Protein AF-A0A964D829-F1 (afdb_monomer)

Solvent-accessible surface area (backbone atoms only — not comparable to full-atom values): 6082 Å² total; per-residue (Å²): 132,52,43,55,46,49,47,51,12,46,48,49,39,51,48,76,43,44,62,60,36,60,76,63,64,36,56,68,58,44,53,54,49,38,52,52,57,64,71,40,72,88,54,54,61,60,58,52,32,46,54,52,48,60,59,30,67,82,35,58,72,58,43,51,50,21,53,51,45,44,74,51,71,60,92,73,82,76,82,63,86,86,70,44,59,66,53,45,68,74,43,54,64,41,58,52,60,54,56,72,69,41,82,85,125

Radius of gyration: 12.65 Å; Cα contacts (8 Å, |Δi|>4): 90; chains: 1; bounding box: 33×31×24 Å

pLDDT: mean 78.96, std 13.92, range [42.34, 91.5]

Foldseek 3Di:
DDLLLLLVLLLCCVQPPVPLCVVQVVLVVVVVLLVVLVVCLVPASVVNSVSVVVSCVSPVVSVVSSVVSSVVPPDPPPPPPPPRCDSCVVRVSRSVSSVVNHPPD

Secondary structure (DSSP, 8-state):
--HHHHHHHHHHHHHH-HHHHHHTT-HHHHHHHHHHHHHTTTS-HHHHHHHHHHHHHT-HHHHHHHHHHHHT-S------TTTTHHHHHHSTHHHHHHHTTS---

Sequence (105 aa):
MTDEQFIAGFLKVFETKPEIFEQGGAVDALANLSNTISQMADSSNKEVADAIGNWCADYPKITDEINLTARKLKPEATKTEGVNERLSNRYPELPENLKKRLPKS

Structure (mmCIF, N/CA/C/O backbone):
data_AF-A0A964D829-F1
#
_entry.id   AF-A0A964D829-F1
#
loop_
_atom_site.group_PDB
_atom_site.id
_atom_site.type_symbol
_atom_site.label_atom_id
_atom_site.label_alt_id
_atom_site.label_comp_id
_atom_site.label_asym_id
_atom_site.label_entity_id
_atom_site.label_seq_id
_atom_site.pdbx_PDB_ins_code
_atom_site.Cartn_x
_atom_site.Cartn_y
_atom_site.Cartn_z
_atom_site.occupancy
_atom_site.B_iso_or_equiv
_atom_site.auth_seq_id
_atom_site.auth_comp_id
_atom_site.auth_asym_id
_atom_site.auth_atom_id
_atom_site.pdbx_PDB_model_num
ATOM 1 N N . MET A 1 1 ? 3.255 14.307 -7.374 1.00 70.56 1 MET A N 1
ATOM 2 C CA . MET A 1 1 ? 3.000 13.390 -6.252 1.00 70.56 1 MET A CA 1
ATOM 3 C C . MET A 1 1 ? 4.348 13.097 -5.633 1.00 70.56 1 MET 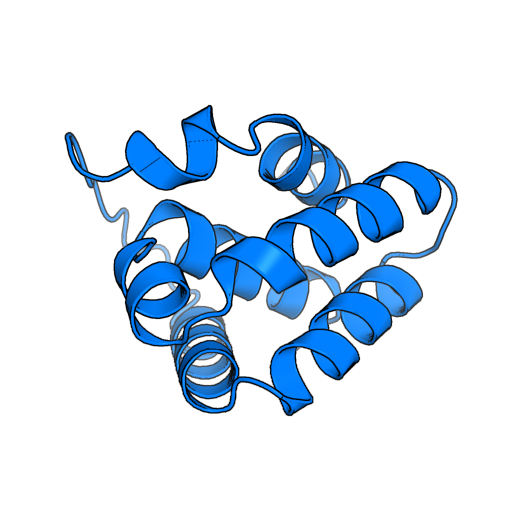A C 1
ATOM 5 O O . MET A 1 1 ? 5.246 12.734 -6.381 1.00 70.56 1 MET A O 1
ATOM 9 N N . THR A 1 2 ? 4.520 13.360 -4.342 1.00 84.69 2 THR A N 1
ATOM 10 C CA . THR A 1 2 ? 5.726 12.945 -3.608 1.00 84.69 2 THR A CA 1
ATOM 11 C C . THR A 1 2 ? 5.599 11.491 -3.157 1.00 84.69 2 THR A C 1
ATOM 13 O O . THR A 1 2 ? 4.490 10.954 -3.120 1.00 84.69 2 THR A O 1
ATOM 16 N N . ASP A 1 3 ? 6.713 10.871 -2.773 1.00 88.00 3 ASP A N 1
ATOM 17 C CA . ASP A 1 3 ? 6.735 9.507 -2.227 1.00 88.00 3 ASP A CA 1
ATOM 18 C C . ASP A 1 3 ? 5.780 9.369 -1.027 1.00 88.00 3 ASP A C 1
ATOM 20 O O . ASP A 1 3 ? 5.004 8.422 -0.927 1.00 88.00 3 ASP A O 1
ATOM 24 N N . GLU A 1 4 ? 5.744 10.384 -0.160 1.00 85.44 4 GLU A N 1
ATOM 25 C CA . GLU A 1 4 ? 4.831 10.461 0.987 1.00 85.44 4 GLU A CA 1
ATOM 26 C C . GLU A 1 4 ? 3.361 10.552 0.561 1.00 85.44 4 GLU A C 1
ATOM 28 O O . GLU A 1 4 ? 2.505 9.906 1.160 1.00 85.44 4 GLU A O 1
ATOM 33 N N . GLN A 1 5 ? 3.042 11.319 -0.489 1.00 85.12 5 GLN A N 1
ATOM 34 C CA . GLN A 1 5 ? 1.677 11.378 -1.025 1.00 85.12 5 GLN A CA 1
ATOM 35 C C . GLN A 1 5 ? 1.248 10.044 -1.637 1.00 85.12 5 GLN A C 1
ATOM 37 O O . GLN A 1 5 ? 0.073 9.689 -1.547 1.00 85.12 5 GLN A O 1
ATOM 42 N N . PHE A 1 6 ? 2.178 9.316 -2.256 1.00 87.00 6 PHE A N 1
ATOM 43 C CA . PHE A 1 6 ? 1.913 7.985 -2.786 1.00 87.00 6 PHE A CA 1
ATOM 44 C C . PHE A 1 6 ? 1.646 6.985 -1.655 1.00 87.00 6 PHE A C 1
ATOM 46 O O . PHE A 1 6 ? 0.619 6.310 -1.673 1.00 87.00 6 PHE A O 1
ATOM 53 N N . ILE A 1 7 ? 2.493 6.977 -0.619 1.00 88.69 7 ILE A N 1
ATOM 54 C CA . ILE A 1 7 ? 2.306 6.162 0.591 1.00 88.69 7 ILE A CA 1
ATOM 55 C C . ILE A 1 7 ? 0.973 6.490 1.279 1.00 88.69 7 ILE A C 1
ATOM 57 O O . ILE A 1 7 ? 0.215 5.584 1.625 1.00 88.69 7 ILE A O 1
ATOM 61 N N . ALA A 1 8 ? 0.644 7.775 1.440 1.00 86.31 8 ALA A N 1
ATOM 62 C CA . ALA A 1 8 ? -0.626 8.207 2.021 1.00 86.31 8 ALA A CA 1
ATOM 63 C C . ALA A 1 8 ? -1.827 7.794 1.158 1.00 86.31 8 ALA A C 1
ATOM 65 O O . ALA A 1 8 ? -2.869 7.414 1.690 1.00 86.31 8 ALA A O 1
ATOM 66 N N . GLY A 1 9 ? -1.688 7.850 -0.170 1.00 87.31 9 GLY A N 1
ATOM 67 C CA . GLY A 1 9 ? -2.697 7.378 -1.114 1.00 87.31 9 GLY A CA 1
ATOM 68 C C . GLY A 1 9 ? -2.946 5.878 -0.976 1.00 87.31 9 GLY A C 1
ATOM 69 O O . GLY A 1 9 ? -4.094 5.474 -0.810 1.00 87.31 9 GLY A O 1
ATOM 70 N N . PHE A 1 10 ? -1.879 5.072 -0.963 1.00 89.06 10 PHE A N 1
ATOM 71 C CA . PHE A 1 10 ? -1.948 3.630 -0.717 1.00 89.06 10 PHE A CA 1
ATOM 72 C C . PHE A 1 10 ? -2.640 3.321 0.608 1.00 89.06 10 PHE A C 1
ATOM 74 O O . PHE A 1 10 ? -3.610 2.567 0.635 1.00 89.06 10 PHE A O 1
ATOM 81 N N . LEU A 1 11 ? -2.193 3.960 1.689 1.00 87.75 11 LEU A N 1
ATOM 82 C CA . LEU A 1 11 ? -2.762 3.785 3.019 1.00 87.75 11 LEU A CA 1
ATOM 83 C C . LEU A 1 11 ? -4.259 4.113 3.042 1.00 87.75 11 LEU A C 1
ATOM 85 O O . LEU A 1 11 ? -5.062 3.344 3.560 1.00 87.75 11 LEU A O 1
ATOM 89 N N . LYS A 1 12 ? -4.654 5.234 2.436 1.00 84.88 12 LYS A N 1
ATOM 90 C CA . LYS A 1 12 ? -6.056 5.645 2.402 1.00 84.88 12 LYS A CA 1
ATOM 91 C C . LYS A 1 12 ? -6.907 4.676 1.587 1.00 84.88 12 LYS A C 1
ATOM 93 O O . LYS A 1 12 ? -8.024 4.379 1.995 1.00 84.88 12 LYS A O 1
ATOM 98 N N . VAL A 1 13 ? -6.408 4.163 0.466 1.00 85.75 13 VAL A N 1
ATOM 99 C CA . VAL A 1 13 ? -7.111 3.142 -0.327 1.00 85.75 13 VAL A CA 1
ATOM 100 C C . VAL A 1 13 ? -7.231 1.833 0.455 1.00 85.75 13 VAL A C 1
ATOM 102 O O . VAL A 1 13 ? -8.306 1.241 0.477 1.00 85.75 13 VAL A O 1
ATOM 105 N N . PHE A 1 14 ? -6.176 1.433 1.162 1.00 84.94 14 PHE A N 1
ATOM 106 C CA . PHE A 1 14 ? -6.172 0.275 2.053 1.00 84.94 14 PHE A CA 1
ATOM 107 C C . PHE A 1 14 ? -7.227 0.376 3.165 1.00 84.94 14 PHE A C 1
ATOM 109 O O . PHE A 1 14 ? -7.981 -0.569 3.386 1.00 84.94 14 PHE A O 1
ATOM 116 N N . GLU A 1 15 ? -7.330 1.536 3.816 1.00 82.06 15 GLU A N 1
ATOM 117 C CA . GLU A 1 15 ? -8.301 1.786 4.889 1.00 82.06 15 GLU A CA 1
ATOM 118 C C . GLU A 1 15 ? -9.737 1.933 4.342 1.00 82.06 15 GLU A C 1
ATOM 120 O O . GLU A 1 15 ? -10.693 1.351 4.852 1.00 82.06 15 GLU A O 1
ATOM 125 N N . THR A 1 16 ? -9.919 2.687 3.257 1.00 80.38 16 THR A N 1
ATOM 126 C CA . THR A 1 16 ? -11.264 3.047 2.772 1.00 80.38 16 THR A CA 1
ATOM 127 C C . THR A 1 16 ? -11.892 2.022 1.837 1.00 80.38 16 THR A C 1
ATOM 129 O O . THR A 1 16 ? -13.118 1.972 1.750 1.00 80.38 16 THR A O 1
ATOM 132 N N . LYS A 1 17 ? -11.081 1.229 1.128 1.00 83.00 17 LYS A N 1
ATOM 133 C CA . LYS A 1 17 ? -11.523 0.309 0.072 1.00 83.00 17 LYS A CA 1
ATOM 134 C C . LYS A 1 17 ? -10.829 -1.057 0.174 1.00 83.00 17 LYS A C 1
ATOM 136 O O . LYS A 1 17 ? -10.220 -1.500 -0.795 1.00 83.00 17 LYS A O 1
ATOM 141 N N . PRO A 1 18 ? -10.941 -1.785 1.297 1.00 81.38 18 PRO A N 1
ATOM 142 C CA . PRO A 1 18 ? -10.343 -3.119 1.429 1.00 81.38 18 PRO A CA 1
ATOM 143 C C . PRO A 1 18 ? -10.841 -4.110 0.356 1.00 81.38 18 PRO A C 1
ATOM 145 O O . PRO A 1 18 ? -10.096 -4.976 -0.099 1.00 81.38 18 PRO A O 1
ATOM 148 N N . GLU A 1 19 ? -12.067 -3.924 -0.131 1.00 83.19 19 GLU A N 1
ATOM 149 C CA . GLU A 1 19 ? -12.696 -4.757 -1.159 1.00 83.19 19 GLU A CA 1
ATOM 150 C C . GLU A 1 19 ? -11.901 -4.859 -2.469 1.00 83.19 19 GLU A C 1
ATOM 152 O O . GLU A 1 19 ? -11.915 -5.913 -3.101 1.00 83.19 19 GLU A O 1
ATOM 157 N N . ILE A 1 20 ? -11.174 -3.811 -2.881 1.00 84.56 20 ILE A N 1
ATOM 158 C CA . ILE A 1 20 ? -10.418 -3.851 -4.145 1.00 84.56 20 ILE A CA 1
ATOM 159 C C . ILE A 1 20 ? -9.193 -4.762 -4.033 1.00 84.56 20 ILE A C 1
ATOM 161 O O . ILE A 1 20 ? -8.759 -5.338 -5.029 1.00 84.56 20 ILE A O 1
ATOM 165 N N . PHE A 1 21 ? -8.659 -4.918 -2.819 1.00 85.06 21 PHE A N 1
ATOM 166 C CA . PHE A 1 21 ? -7.553 -5.824 -2.526 1.00 85.06 21 PHE A CA 1
ATOM 167 C C . PHE A 1 21 ? -8.041 -7.272 -2.504 1.00 85.06 21 PHE A C 1
ATOM 169 O O . PHE A 1 21 ? -7.374 -8.157 -3.038 1.00 85.06 21 PHE A O 1
ATOM 176 N N . GLU A 1 22 ? -9.232 -7.508 -1.947 1.00 84.62 22 GLU A N 1
ATOM 177 C CA . GLU A 1 22 ? -9.884 -8.822 -1.943 1.00 84.62 22 GLU A CA 1
ATOM 178 C C . GLU A 1 22 ? -10.275 -9.260 -3.359 1.00 84.62 22 GLU A C 1
ATOM 180 O O . GLU A 1 22 ? -9.882 -10.334 -3.810 1.00 84.62 22 GLU A O 1
ATOM 185 N N . GLN A 1 23 ? -10.980 -8.404 -4.103 1.00 81.56 23 GLN A N 1
ATOM 186 C CA . GLN A 1 23 ? -11.411 -8.685 -5.477 1.00 81.56 23 GLN A CA 1
ATOM 187 C C . GLN A 1 23 ? -10.244 -8.754 -6.464 1.00 81.56 23 GLN A C 1
ATOM 189 O O . GLN A 1 23 ? -10.327 -9.451 -7.474 1.00 81.56 23 GLN A O 1
ATOM 194 N N . GLY A 1 24 ? -9.163 -8.020 -6.194 1.00 75.31 24 GLY A N 1
ATOM 195 C CA . GLY A 1 24 ? -7.938 -8.060 -6.983 1.00 75.31 24 GLY A CA 1
ATOM 196 C C . GLY A 1 24 ? -7.083 -9.302 -6.737 1.00 75.31 24 GLY A C 1
ATOM 197 O O . GLY A 1 24 ? -6.072 -9.459 -7.413 1.00 75.31 24 GLY A O 1
ATOM 198 N N . GLY A 1 25 ? -7.441 -10.163 -5.772 1.00 81.69 25 GLY A N 1
ATOM 199 C CA . GLY A 1 25 ? -6.589 -11.280 -5.352 1.00 81.69 25 GLY A CA 1
ATOM 200 C C . GLY A 1 25 ? -5.260 -10.814 -4.748 1.00 81.69 25 GLY A C 1
ATOM 201 O O . GLY A 1 25 ? -4.290 -11.563 -4.712 1.00 81.69 25 GLY A O 1
ATOM 202 N N . ALA A 1 26 ? -5.207 -9.564 -4.291 1.00 85.94 26 ALA A N 1
ATOM 203 C CA . ALA A 1 26 ? -3.994 -8.924 -3.814 1.00 85.94 26 ALA A CA 1
ATOM 204 C C . ALA A 1 26 ? -3.702 -9.258 -2.349 1.00 85.94 26 ALA A C 1
ATOM 206 O O . ALA A 1 26 ? -2.602 -9.005 -1.886 1.00 85.94 26 ALA A O 1
ATOM 207 N N . VAL A 1 27 ? -4.660 -9.838 -1.618 1.00 84.00 27 VAL A N 1
ATOM 208 C CA . VAL A 1 27 ? -4.563 -10.126 -0.175 1.00 84.00 27 VAL A CA 1
ATOM 209 C C . VAL A 1 27 ? -3.321 -10.946 0.184 1.00 84.00 27 VAL A C 1
ATOM 211 O O . VAL A 1 27 ? -2.638 -10.618 1.148 1.00 84.00 27 VAL A O 1
ATOM 214 N N . ASP A 1 28 ? -3.002 -11.977 -0.599 1.00 84.81 28 ASP A N 1
ATOM 215 C CA . ASP A 1 28 ? -1.831 -12.829 -0.353 1.00 84.81 28 ASP A CA 1
ATOM 216 C C . ASP A 1 28 ? -0.525 -12.059 -0.608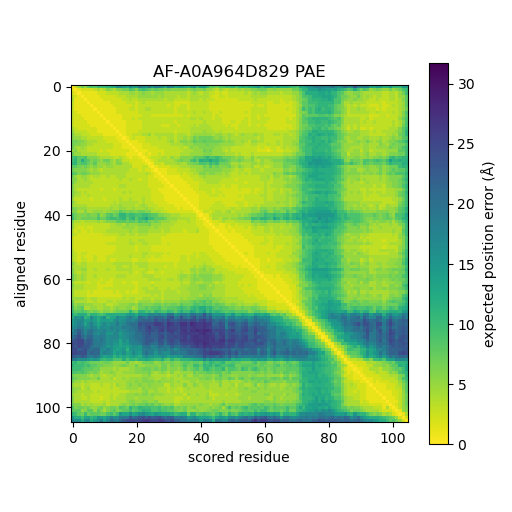 1.00 84.81 28 ASP A C 1
ATOM 218 O O . ASP A 1 28 ? 0.371 -12.001 0.235 1.00 84.81 28 ASP A O 1
ATOM 222 N N . ALA A 1 29 ? -0.468 -11.335 -1.729 1.00 86.62 29 ALA A N 1
ATOM 223 C CA . ALA A 1 29 ? 0.656 -10.464 -2.048 1.00 86.62 29 ALA A CA 1
ATOM 224 C C . ALA A 1 29 ? 0.796 -9.302 -1.052 1.00 86.62 29 ALA A C 1
ATOM 226 O O . ALA A 1 29 ? 1.893 -8.784 -0.859 1.00 86.62 29 ALA A O 1
ATOM 227 N N . LEU A 1 30 ? -0.297 -8.890 -0.411 1.00 86.31 30 LEU A N 1
ATOM 228 C CA . LEU A 1 30 ? -0.319 -7.838 0.593 1.00 86.31 30 LEU A CA 1
ATOM 229 C C . LEU A 1 30 ? 0.330 -8.300 1.898 1.00 86.31 30 LEU A C 1
ATOM 231 O O . LEU A 1 30 ? 0.984 -7.498 2.557 1.00 86.31 30 LEU A O 1
ATOM 235 N N . ALA A 1 31 ? 0.240 -9.593 2.229 1.00 86.88 31 ALA A N 1
ATOM 236 C CA . ALA A 1 31 ? 1.024 -10.176 3.316 1.00 86.88 31 ALA A CA 1
ATOM 237 C C . ALA A 1 31 ? 2.529 -10.049 3.040 1.00 86.88 31 ALA A C 1
ATOM 239 O O . ALA A 1 31 ? 3.285 -9.625 3.915 1.00 86.88 31 ALA A O 1
ATOM 240 N N . ASN A 1 32 ? 2.950 -10.351 1.807 1.00 89.12 32 ASN A N 1
ATOM 241 C CA . ASN A 1 32 ? 4.347 -10.212 1.404 1.00 89.12 32 ASN A CA 1
ATOM 242 C C . ASN A 1 32 ? 4.798 -8.743 1.446 1.00 89.12 32 ASN A C 1
ATOM 244 O O . ASN A 1 32 ? 5.821 -8.438 2.052 1.00 89.12 32 ASN A O 1
ATOM 248 N N . LEU A 1 33 ? 3.988 -7.825 0.904 1.00 89.38 33 LEU A N 1
ATOM 249 C CA . LEU A 1 33 ? 4.246 -6.384 0.975 1.00 89.38 33 LEU A CA 1
ATOM 250 C C . LEU A 1 33 ? 4.346 -5.895 2.425 1.00 89.38 33 LEU A C 1
ATOM 252 O O . LEU A 1 33 ? 5.263 -5.151 2.758 1.00 89.38 33 LEU A O 1
ATOM 256 N N . SER A 1 34 ? 3.434 -6.331 3.297 1.00 88.25 34 SER A N 1
ATOM 257 C CA . SER A 1 34 ? 3.448 -5.974 4.717 1.00 88.25 34 SER A CA 1
ATOM 258 C C . SER A 1 34 ? 4.741 -6.409 5.393 1.00 88.25 34 SER A C 1
ATOM 260 O O . SER A 1 34 ? 5.347 -5.622 6.120 1.00 88.25 34 SER A O 1
ATOM 262 N N . ASN A 1 35 ? 5.196 -7.631 5.117 1.00 88.81 35 ASN A N 1
ATOM 263 C CA . ASN A 1 35 ? 6.466 -8.126 5.629 1.00 88.81 35 ASN A CA 1
ATOM 264 C C . ASN A 1 35 ? 7.648 -7.300 5.091 1.00 88.81 35 ASN A C 1
ATOM 266 O O . ASN A 1 35 ? 8.470 -6.828 5.873 1.00 88.81 35 ASN A O 1
ATOM 270 N N . THR A 1 36 ? 7.692 -7.033 3.780 1.00 89.56 36 THR A N 1
ATOM 271 C CA . THR A 1 36 ? 8.728 -6.188 3.165 1.00 89.56 36 THR A CA 1
ATOM 272 C C . THR A 1 36 ? 8.784 -4.804 3.814 1.00 89.56 36 THR A C 1
ATOM 274 O O . THR A 1 36 ? 9.847 -4.371 4.249 1.00 89.56 36 THR A O 1
ATOM 277 N N . ILE A 1 37 ? 7.645 -4.125 3.967 1.00 88.56 37 ILE A N 1
ATOM 278 C CA . ILE A 1 37 ? 7.588 -2.779 4.556 1.00 88.56 37 ILE A CA 1
ATOM 279 C C . ILE A 1 37 ? 7.993 -2.783 6.034 1.00 88.56 37 ILE A C 1
ATOM 281 O O . ILE A 1 37 ? 8.638 -1.832 6.486 1.00 88.56 37 ILE A O 1
ATOM 285 N N . SER A 1 38 ? 7.667 -3.849 6.771 1.00 86.50 38 SER A N 1
ATOM 286 C CA . SER A 1 38 ? 8.108 -4.028 8.157 1.00 86.50 38 SER A CA 1
ATOM 287 C C . SER A 1 38 ? 9.625 -4.209 8.267 1.00 86.50 38 SER A C 1
ATOM 289 O O . SER A 1 38 ? 10.233 -3.717 9.214 1.00 86.50 38 SER A O 1
ATOM 291 N N . GLN A 1 39 ? 10.256 -4.881 7.300 1.00 88.00 39 GLN A N 1
ATOM 292 C CA . GLN A 1 39 ? 11.716 -5.028 7.244 1.00 88.00 39 GLN A CA 1
ATOM 293 C C . GLN A 1 39 ? 12.425 -3.751 6.775 1.00 88.00 39 GLN A C 1
ATOM 295 O O . GLN A 1 39 ? 13.592 -3.538 7.087 1.00 88.00 39 GLN A O 1
ATOM 300 N N . MET A 1 40 ? 11.718 -2.876 6.062 1.00 86.88 40 MET A N 1
ATOM 301 C CA . MET A 1 4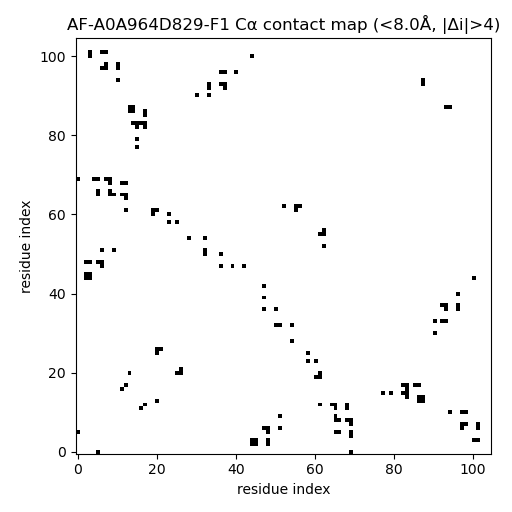0 ? 12.239 -1.606 5.556 1.00 86.88 40 MET A CA 1
ATOM 302 C C . MET A 1 40 ? 12.179 -0.475 6.589 1.00 86.88 40 MET A C 1
ATOM 304 O O . MET A 1 40 ? 12.162 0.691 6.196 1.00 86.88 40 MET A O 1
ATOM 308 N N . ALA A 1 41 ? 12.064 -0.758 7.892 1.00 77.81 41 ALA A N 1
ATOM 309 C CA . ALA A 1 41 ? 11.864 0.252 8.943 1.00 77.81 41 ALA A CA 1
ATOM 310 C C . ALA A 1 41 ? 12.864 1.426 8.866 1.00 77.81 41 ALA A C 1
ATOM 312 O O . ALA A 1 41 ? 12.457 2.577 9.012 1.00 77.81 41 ALA A O 1
ATOM 313 N N . ASP A 1 42 ? 14.126 1.139 8.536 1.00 82.31 42 ASP A N 1
ATOM 314 C CA . ASP A 1 42 ? 15.208 2.122 8.373 1.00 82.31 42 ASP A CA 1
ATOM 315 C C . ASP A 1 42 ? 15.365 2.659 6.934 1.00 82.31 42 ASP A C 1
ATOM 317 O O . ASP A 1 42 ? 16.188 3.538 6.674 1.00 82.31 42 ASP A O 1
ATOM 321 N N . SER A 1 43 ? 14.591 2.145 5.973 1.00 88.50 43 SER A N 1
ATOM 322 C CA . SER A 1 43 ? 14.631 2.593 4.578 1.00 88.50 43 SER A CA 1
ATOM 323 C C . SER A 1 43 ? 13.994 3.971 4.396 1.00 88.50 43 SER A C 1
ATOM 325 O O . SER A 1 43 ? 13.092 4.389 5.125 1.00 88.50 43 SER A O 1
ATOM 327 N N . SER A 1 44 ? 14.418 4.670 3.344 1.00 87.69 44 SER A N 1
ATOM 328 C CA . SER A 1 44 ? 13.857 5.974 2.979 1.00 87.69 44 SER A CA 1
ATOM 329 C C . SER A 1 44 ? 12.415 5.861 2.472 1.00 87.69 44 SER A C 1
ATOM 331 O O . SER A 1 44 ? 12.034 4.851 1.880 1.00 87.69 44 SER A O 1
ATOM 333 N N . ASN A 1 45 ? 11.634 6.940 2.600 1.00 87.06 45 ASN A N 1
ATOM 334 C CA . ASN A 1 45 ? 10.266 7.013 2.061 1.00 87.06 45 ASN A CA 1
ATOM 335 C C . ASN A 1 45 ? 10.207 6.693 0.562 1.00 87.06 45 ASN A C 1
ATOM 337 O O . ASN A 1 45 ? 9.278 6.027 0.119 1.00 87.06 45 ASN A O 1
ATOM 341 N N . LYS A 1 46 ? 11.235 7.095 -0.193 1.00 88.94 46 LYS A N 1
ATOM 342 C CA . LYS A 1 46 ? 11.384 6.745 -1.607 1.00 88.94 46 LYS A CA 1
ATOM 343 C C . LYS A 1 46 ? 11.436 5.235 -1.834 1.00 88.94 46 LYS A C 1
ATOM 345 O O . LYS A 1 46 ? 10.726 4.742 -2.694 1.00 88.94 46 LYS A O 1
ATOM 350 N N . GLU A 1 47 ? 12.240 4.496 -1.070 1.00 91.25 47 GLU A N 1
ATOM 351 C CA . GLU A 1 47 ? 12.356 3.042 -1.259 1.00 91.25 47 GLU A CA 1
ATOM 352 C C . GLU A 1 47 ? 11.061 2.316 -0.901 1.00 91.25 47 GLU A C 1
ATOM 354 O O . GLU A 1 47 ? 10.678 1.362 -1.567 1.00 91.25 47 GLU A O 1
ATOM 359 N N . VAL A 1 48 ? 10.346 2.794 0.118 1.00 89.94 48 VAL A N 1
ATOM 360 C CA . VAL A 1 48 ? 9.029 2.246 0.458 1.00 89.94 48 VAL A CA 1
ATOM 361 C C . VAL A 1 48 ? 7.996 2.564 -0.611 1.00 89.94 48 VAL A C 1
ATOM 363 O O . VAL A 1 48 ? 7.213 1.690 -0.973 1.00 89.94 48 VAL A O 1
ATOM 366 N N . ALA A 1 49 ? 7.991 3.787 -1.142 1.00 90.31 49 ALA A N 1
ATOM 367 C CA . ALA A 1 49 ? 7.122 4.145 -2.255 1.00 90.31 49 ALA A CA 1
ATOM 368 C C . ALA A 1 49 ? 7.437 3.310 -3.503 1.00 90.31 49 ALA A C 1
ATOM 370 O O . ALA A 1 49 ? 6.508 2.872 -4.174 1.00 90.31 49 ALA A O 1
ATOM 371 N N . ASP A 1 50 ? 8.713 3.028 -3.769 1.00 91.31 50 ASP A N 1
ATOM 372 C CA . ASP A 1 50 ? 9.151 2.164 -4.867 1.00 91.31 50 ASP A CA 1
ATOM 373 C C . ASP A 1 50 ? 8.697 0.712 -4.650 1.00 91.31 50 ASP A C 1
ATOM 375 O O . ASP A 1 50 ? 8.106 0.116 -5.544 1.00 91.31 50 ASP A O 1
ATOM 379 N N . ALA A 1 51 ? 8.835 0.172 -3.433 1.00 91.50 51 ALA A N 1
ATOM 380 C CA . ALA A 1 51 ? 8.348 -1.164 -3.084 1.00 91.50 51 ALA A CA 1
ATOM 381 C C . ALA A 1 51 ? 6.821 -1.291 -3.241 1.00 91.50 51 ALA A C 1
ATOM 383 O O . ALA A 1 51 ? 6.333 -2.255 -3.834 1.00 91.50 51 ALA A O 1
ATOM 384 N N . ILE A 1 52 ? 6.063 -0.297 -2.761 1.00 90.88 52 ILE A N 1
ATOM 385 C CA . ILE A 1 52 ? 4.608 -0.227 -2.963 1.00 90.88 52 ILE A CA 1
ATOM 386 C C . ILE A 1 52 ? 4.288 -0.074 -4.452 1.00 90.88 52 ILE A C 1
ATOM 388 O O . ILE A 1 52 ? 3.352 -0.702 -4.933 1.00 90.88 52 ILE A O 1
ATOM 392 N N . GLY A 1 53 ? 5.043 0.745 -5.183 1.00 90.06 53 GLY A N 1
ATOM 393 C CA . GLY A 1 53 ? 4.849 1.006 -6.607 1.00 90.06 53 GLY A CA 1
ATOM 394 C C . GLY A 1 53 ? 5.077 -0.238 -7.457 1.00 90.06 53 GLY A C 1
ATOM 395 O O . GLY A 1 53 ? 4.250 -0.553 -8.309 1.00 90.06 53 GLY A O 1
ATOM 396 N N . ASN A 1 54 ? 6.143 -0.982 -7.168 1.00 91.19 54 ASN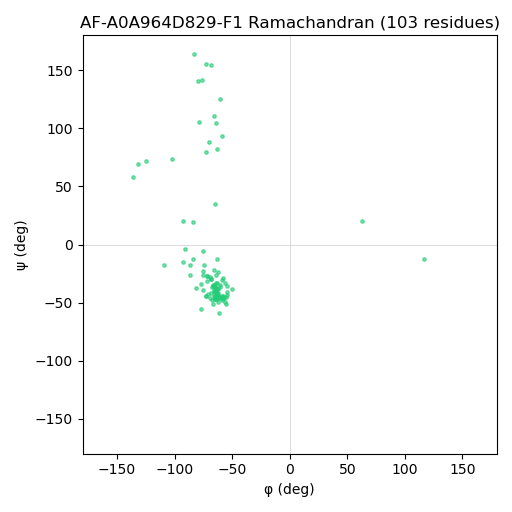 A N 1
ATOM 397 C CA . ASN A 1 54 ? 6.455 -2.247 -7.815 1.00 91.19 54 ASN A CA 1
ATOM 398 C C . ASN A 1 54 ? 5.367 -3.288 -7.531 1.00 91.19 54 ASN A C 1
ATOM 400 O O . ASN A 1 54 ? 4.884 -3.934 -8.449 1.00 91.19 54 ASN A O 1
ATOM 404 N N . TRP A 1 55 ? 4.897 -3.378 -6.285 1.00 91.44 55 TRP A N 1
AT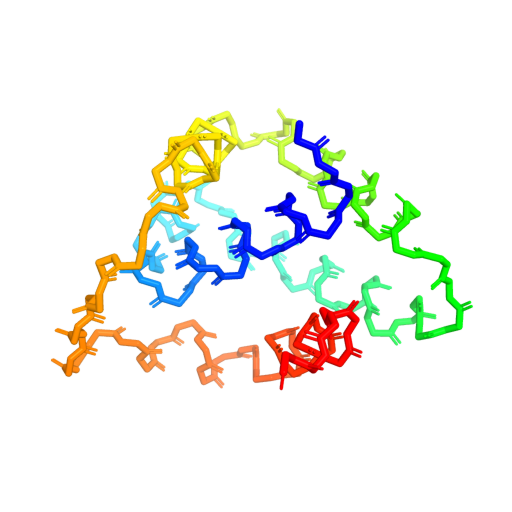OM 405 C CA . TRP A 1 55 ? 3.762 -4.236 -5.939 1.00 91.44 55 TRP A CA 1
ATOM 406 C C . TRP A 1 55 ? 2.468 -3.814 -6.652 1.00 91.44 55 TRP A C 1
ATOM 408 O O . TRP A 1 55 ? 1.717 -4.637 -7.162 1.00 91.44 55 TRP A O 1
ATOM 418 N N . CYS A 1 56 ? 2.214 -2.510 -6.732 1.00 88.94 56 CYS A N 1
ATOM 419 C CA . CYS A 1 56 ? 1.056 -1.935 -7.408 1.00 88.94 56 CYS A CA 1
ATOM 420 C C . CYS A 1 56 ? 1.080 -2.175 -8.933 1.00 88.94 56 CYS A C 1
ATOM 422 O O . CYS A 1 56 ? 0.020 -2.162 -9.566 1.00 88.94 56 CYS A O 1
ATOM 424 N N . ALA A 1 57 ? 2.244 -2.436 -9.537 1.00 88.56 57 ALA A N 1
ATOM 425 C CA . ALA A 1 57 ? 2.362 -2.734 -10.965 1.00 88.56 57 ALA A CA 1
ATOM 426 C C . ALA A 1 57 ? 1.577 -3.995 -11.370 1.00 88.56 57 ALA A C 1
ATOM 428 O O . ALA A 1 57 ? 0.964 -4.014 -12.439 1.00 88.56 57 ALA A O 1
ATOM 429 N N . ASP A 1 58 ? 1.514 -4.998 -10.491 1.00 89.62 58 ASP A N 1
ATOM 430 C CA . ASP A 1 58 ? 0.711 -6.211 -10.686 1.00 89.62 58 ASP A CA 1
ATOM 431 C C . ASP A 1 58 ? -0.799 -5.971 -10.488 1.00 89.62 58 ASP A C 1
ATOM 433 O O . ASP A 1 58 ? -1.636 -6.747 -10.956 1.00 89.62 58 ASP A O 1
ATOM 437 N N . TYR A 1 59 ? -1.175 -4.862 -9.839 1.00 89.56 59 TYR A N 1
ATOM 438 C CA . TYR A 1 59 ? -2.553 -4.538 -9.468 1.00 89.56 59 TYR A CA 1
ATOM 439 C C . TYR A 1 59 ? -2.991 -3.164 -10.001 1.00 89.56 59 TYR A C 1
ATOM 441 O O . TYR A 1 59 ? -3.215 -2.226 -9.228 1.00 89.56 59 TYR A O 1
ATOM 449 N N . PRO A 1 60 ? -3.220 -3.024 -11.322 1.00 87.00 60 PRO A N 1
ATOM 450 C CA . PRO A 1 60 ? -3.526 -1.735 -11.947 1.00 87.00 60 PRO A CA 1
ATOM 451 C C . PRO A 1 60 ? -4.780 -1.055 -11.377 1.00 87.00 60 PRO A C 1
ATOM 453 O O . PRO A 1 60 ? -4.825 0.168 -11.299 1.00 87.00 60 PRO A O 1
ATOM 456 N N . LYS A 1 61 ? -5.779 -1.825 -10.916 1.00 86.12 61 LYS A N 1
ATOM 457 C CA . LYS A 1 61 ? -6.979 -1.279 -10.252 1.00 86.12 61 LYS A CA 1
ATOM 458 C C . LYS A 1 61 ? -6.650 -0.546 -8.950 1.00 86.12 61 LYS A C 1
ATOM 460 O O . LYS A 1 61 ? -7.259 0.475 -8.652 1.00 86.12 61 LYS A O 1
ATOM 465 N N . ILE A 1 62 ? -5.697 -1.073 -8.184 1.00 87.69 62 ILE A N 1
ATOM 466 C CA . ILE A 1 62 ? -5.260 -0.476 -6.922 1.00 87.69 62 ILE A CA 1
ATOM 467 C C . ILE A 1 62 ? -4.447 0.782 -7.231 1.00 87.69 62 ILE A C 1
ATOM 469 O O . ILE A 1 62 ? -4.710 1.838 -6.663 1.00 87.69 62 ILE A O 1
ATOM 473 N N . THR A 1 63 ? -3.539 0.704 -8.206 1.00 87.38 63 THR A N 1
ATOM 474 C CA . THR A 1 63 ? -2.752 1.845 -8.698 1.00 87.38 63 THR A CA 1
ATOM 475 C C . THR A 1 63 ? -3.619 3.010 -9.153 1.00 87.38 63 THR A C 1
ATOM 477 O O . THR A 1 63 ? -3.331 4.162 -8.819 1.00 87.38 63 THR A O 1
ATOM 480 N N . ASP A 1 64 ? -4.681 2.737 -9.910 1.00 86.88 64 ASP A N 1
ATOM 481 C CA . ASP A 1 64 ? -5.599 3.773 -10.381 1.00 86.88 64 ASP A CA 1
ATOM 482 C C . ASP A 1 64 ? -6.298 4.463 -9.201 1.00 86.88 64 ASP A C 1
ATOM 484 O O . ASP A 1 64 ? -6.287 5.689 -9.090 1.00 86.88 64 ASP A O 1
ATOM 488 N N . GLU A 1 65 ? -6.781 3.681 -8.2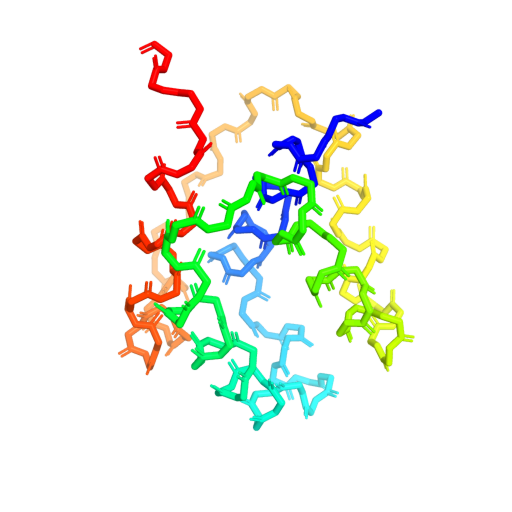35 1.00 86.25 65 GLU A N 1
ATOM 489 C CA . GLU A 1 65 ? -7.445 4.192 -7.036 1.00 86.25 65 GLU A CA 1
ATOM 490 C C . GLU A 1 65 ? -6.505 5.015 -6.135 1.00 86.25 65 GLU A C 1
ATOM 492 O O . GLU A 1 65 ? -6.908 6.038 -5.571 1.00 86.25 65 GLU A O 1
ATOM 497 N N . ILE A 1 66 ? -5.233 4.620 -6.031 1.00 85.88 66 ILE A N 1
ATOM 498 C CA . ILE A 1 66 ? -4.195 5.375 -5.313 1.00 85.88 66 ILE A CA 1
ATOM 499 C C . ILE A 1 66 ? -3.951 6.712 -5.998 1.00 85.88 66 ILE A C 1
ATOM 501 O O . ILE A 1 66 ? -3.932 7.752 -5.337 1.00 85.88 66 ILE A O 1
ATOM 505 N N . ASN A 1 67 ? -3.813 6.707 -7.325 1.00 82.81 67 ASN A N 1
ATOM 506 C CA . ASN A 1 67 ? -3.637 7.926 -8.105 1.00 82.81 67 ASN A CA 1
ATOM 507 C C . ASN A 1 67 ? -4.854 8.849 -7.992 1.00 82.81 67 ASN A C 1
ATOM 509 O O . ASN A 1 67 ? -4.690 10.056 -7.803 1.00 82.81 67 ASN A O 1
ATOM 513 N N . LEU A 1 68 ? -6.071 8.301 -8.039 1.00 82.88 68 LEU A N 1
ATOM 514 C CA . LEU A 1 68 ? -7.311 9.049 -7.826 1.00 8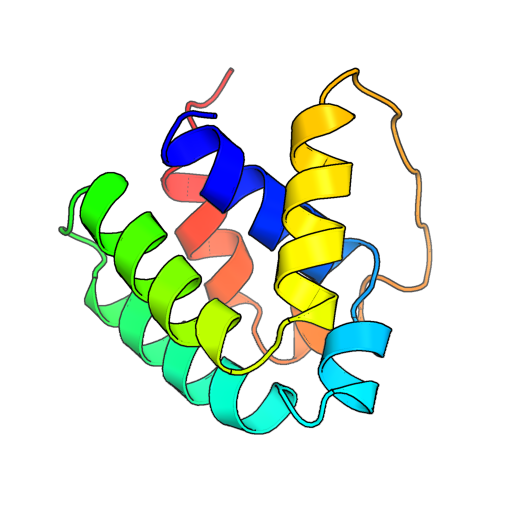2.88 68 LEU A CA 1
ATOM 515 C C . LEU A 1 68 ? -7.361 9.663 -6.426 1.00 82.88 68 LEU A C 1
ATOM 517 O O . LEU A 1 68 ? -7.664 10.850 -6.285 1.00 82.88 68 LEU A O 1
ATOM 521 N N . THR A 1 69 ? -7.024 8.881 -5.403 1.00 75.75 69 THR A N 1
ATOM 522 C CA . THR A 1 69 ? -7.022 9.308 -4.000 1.00 75.75 69 THR A CA 1
ATOM 523 C C . THR A 1 69 ? -5.990 10.399 -3.750 1.00 75.75 69 THR A C 1
ATOM 525 O O . THR A 1 69 ? -6.304 11.424 -3.148 1.00 75.75 69 THR A O 1
ATOM 528 N N . ALA A 1 70 ? -4.779 10.234 -4.273 1.00 69.81 70 ALA A N 1
ATOM 529 C CA . ALA A 1 70 ? -3.720 11.220 -4.150 1.00 69.81 70 ALA A CA 1
ATOM 530 C C . ALA A 1 70 ? -4.021 12.511 -4.923 1.00 69.81 70 ALA A C 1
ATOM 532 O O . ALA A 1 70 ? -3.734 13.611 -4.455 1.00 69.81 70 ALA A O 1
ATOM 533 N N . ARG A 1 71 ? -4.659 12.406 -6.093 1.00 67.31 71 ARG A N 1
ATOM 534 C CA . ARG A 1 71 ? -5.121 13.570 -6.861 1.00 67.31 71 ARG A CA 1
ATOM 535 C C . ARG A 1 71 ? -6.278 14.295 -6.165 1.00 67.31 71 ARG A C 1
ATOM 537 O O . ARG A 1 71 ? -6.421 15.506 -6.321 1.00 67.31 71 ARG A O 1
ATOM 544 N N . LYS A 1 72 ? -7.069 13.570 -5.368 1.00 62.47 72 LYS A N 1
ATOM 545 C CA . LYS A 1 72 ? -8.150 14.078 -4.513 1.00 62.47 72 LYS A CA 1
ATOM 546 C C . LYS A 1 72 ? -7.712 14.391 -3.076 1.00 62.47 72 LYS A C 1
ATOM 548 O O . LYS A 1 72 ? -8.588 14.525 -2.232 1.00 62.47 72 LYS A O 1
ATOM 553 N N . LEU A 1 73 ? -6.421 14.588 -2.776 1.00 55.16 73 LEU A N 1
ATOM 554 C CA . LEU A 1 73 ? -5.913 15.008 -1.448 1.00 55.16 73 LEU A CA 1
ATOM 555 C C . LEU A 1 73 ? -6.365 16.428 -1.005 1.00 55.16 73 LEU A C 1
ATOM 557 O O . LEU A 1 73 ? -5.641 17.144 -0.321 1.00 55.16 73 LEU A O 1
ATOM 561 N N . LYS A 1 74 ? -7.581 16.855 -1.357 1.00 48.34 74 LYS A N 1
ATOM 562 C CA . LYS A 1 74 ? -8.370 17.739 -0.500 1.00 48.34 74 LYS A CA 1
ATOM 563 C C . LYS A 1 74 ? -8.953 16.885 0.638 1.00 48.34 74 LYS A C 1
ATOM 565 O O . LYS A 1 74 ? -9.333 15.739 0.398 1.00 48.34 74 LYS A O 1
ATOM 570 N N . PRO A 1 75 ? -9.015 17.399 1.874 1.00 45.53 75 PRO A N 1
ATOM 571 C CA . PRO A 1 75 ? -9.479 16.637 3.024 1.00 45.53 75 PRO A CA 1
ATOM 572 C C . PRO A 1 75 ? -10.997 16.442 2.949 1.00 45.53 75 PRO A C 1
ATOM 574 O O . PRO A 1 75 ? -11.761 17.136 3.607 1.00 45.53 75 PRO A O 1
ATOM 577 N N . GLU A 1 76 ? -11.463 15.488 2.147 1.00 45.97 76 GLU A N 1
ATOM 578 C CA . GLU A 1 76 ? -12.753 14.866 2.417 1.00 45.97 76 GLU A CA 1
ATOM 579 C C . GLU A 1 76 ? -12.525 13.850 3.533 1.00 45.97 76 GLU A C 1
ATOM 581 O O . GLU A 1 76 ? -11.888 12.804 3.348 1.00 45.97 76 GLU A O 1
ATOM 586 N N . ALA A 1 7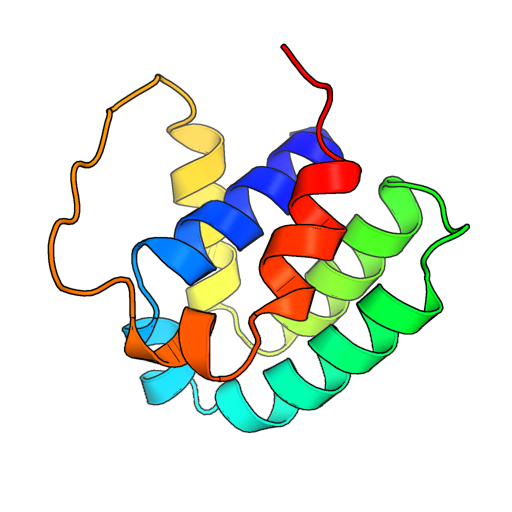7 ? -12.990 14.232 4.723 1.00 45.59 77 ALA A N 1
ATOM 587 C CA . ALA A 1 77 ? -13.156 13.360 5.868 1.00 45.59 77 ALA A CA 1
ATOM 588 C C . ALA A 1 77 ? -14.198 12.297 5.510 1.00 45.59 77 ALA A C 1
ATOM 590 O O . ALA A 1 77 ? -15.381 12.421 5.822 1.00 45.59 77 ALA A O 1
ATOM 591 N N . THR A 1 78 ? -13.771 11.246 4.818 1.00 46.84 78 THR A N 1
ATOM 592 C CA . THR A 1 78 ? -14.566 10.033 4.676 1.00 46.84 78 THR A CA 1
ATOM 593 C C . THR A 1 78 ? -14.599 9.353 6.038 1.00 46.84 78 THR A C 1
ATOM 595 O O . THR A 1 78 ? -13.732 8.550 6.375 1.00 46.84 78 THR A O 1
ATOM 598 N N . LYS A 1 79 ? -15.593 9.739 6.846 1.00 45.19 79 LYS A N 1
ATOM 599 C CA . LYS A 1 79 ? -16.113 8.921 7.938 1.00 45.19 79 LYS A CA 1
ATOM 600 C C . LYS A 1 79 ? -16.616 7.617 7.325 1.00 45.19 79 LYS A C 1
ATOM 602 O O . LYS A 1 79 ? -17.751 7.549 6.866 1.00 45.19 79 LYS A O 1
ATOM 607 N N . THR A 1 80 ? -15.774 6.595 7.292 1.00 45.66 80 THR A N 1
ATOM 608 C CA . THR A 1 80 ? -16.208 5.222 7.019 1.00 45.66 80 THR A CA 1
ATOM 609 C C . THR A 1 80 ? -16.250 4.481 8.350 1.00 45.66 80 THR A C 1
ATOM 611 O O . THR A 1 80 ? -15.367 3.689 8.679 1.00 45.66 80 THR A O 1
ATOM 614 N N . GLU A 1 81 ? -17.264 4.805 9.155 1.00 43.91 81 GLU A N 1
ATOM 615 C CA . GLU A 1 81 ? -17.663 3.991 10.303 1.00 43.91 81 GLU A CA 1
ATOM 616 C C . GLU A 1 81 ? -18.200 2.656 9.746 1.00 43.91 81 GLU A C 1
ATOM 618 O O . GLU A 1 81 ? -19.217 2.635 9.057 1.00 43.91 81 GLU A O 1
ATOM 623 N N . GLY A 1 82 ? -17.473 1.553 9.965 1.00 44.22 82 GLY A N 1
ATOM 624 C CA . GLY A 1 82 ? -17.997 0.186 9.809 1.00 44.22 82 GLY A CA 1
ATOM 625 C C . GLY A 1 82 ? -17.385 -0.725 8.733 1.00 44.22 82 GLY A C 1
ATOM 626 O O . GLY A 1 82 ? -17.638 -1.924 8.775 1.00 44.22 82 GLY A O 1
ATOM 627 N N . VAL A 1 83 ? -16.569 -0.231 7.790 1.00 48.16 83 VAL A N 1
ATOM 628 C CA . VAL A 1 83 ? -15.957 -1.092 6.734 1.00 48.16 83 VAL A CA 1
ATOM 629 C C . VAL A 1 83 ? -14.443 -1.292 6.922 1.00 48.16 83 VAL A C 1
ATOM 631 O O . VAL A 1 83 ? -13.870 -2.264 6.432 1.00 48.16 83 VAL A O 1
ATOM 634 N N . ASN A 1 84 ? -13.808 -0.430 7.722 1.00 51.22 84 ASN A N 1
ATOM 635 C CA . ASN A 1 84 ? -12.359 -0.378 7.962 1.00 51.22 84 ASN A CA 1
ATOM 636 C C . ASN A 1 84 ? -11.756 -1.627 8.639 1.00 51.22 84 ASN A C 1
ATOM 638 O O . ASN A 1 84 ? -10.536 -1.765 8.696 1.00 51.22 84 ASN A O 1
ATOM 642 N N . GLU A 1 85 ? -12.574 -2.528 9.179 1.00 54.66 85 GLU A N 1
ATOM 643 C CA . GLU A 1 85 ? -12.100 -3.554 10.109 1.00 54.66 85 GLU A CA 1
ATOM 644 C C . GLU A 1 85 ? -11.581 -4.835 9.443 1.00 54.66 85 GLU A C 1
ATOM 646 O O . GLU A 1 85 ? -10.866 -5.583 10.091 1.00 54.66 85 GLU A O 1
ATOM 651 N N . ARG A 1 86 ? -11.867 -5.145 8.172 1.00 68.69 86 ARG A N 1
ATOM 652 C CA . ARG A 1 86 ? -11.491 -6.477 7.640 1.00 68.69 86 ARG 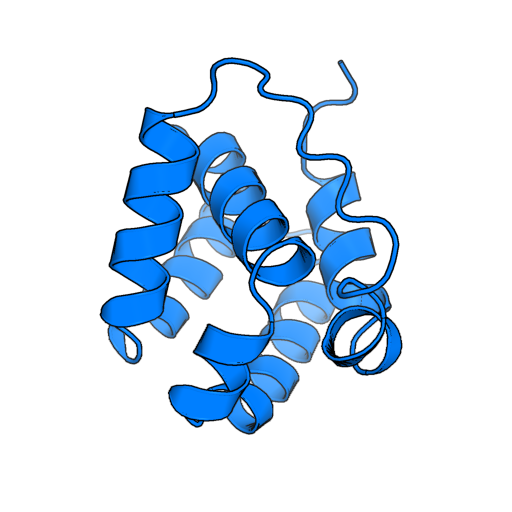A CA 1
ATOM 653 C C . ARG A 1 86 ? -10.007 -6.628 7.295 1.00 68.69 86 ARG A C 1
ATOM 655 O O . ARG A 1 86 ? -9.365 -7.537 7.818 1.00 68.69 86 ARG A O 1
ATOM 662 N N . LEU A 1 87 ? -9.447 -5.763 6.444 1.00 73.00 87 LEU A N 1
ATOM 663 C CA . LEU A 1 87 ? -8.021 -5.850 6.089 1.00 73.00 87 LEU A CA 1
ATOM 664 C C . LEU A 1 87 ? -7.115 -5.201 7.134 1.00 73.00 87 LEU A C 1
ATOM 666 O O . LEU A 1 87 ? -6.063 -5.760 7.433 1.00 73.00 87 LEU A O 1
ATOM 670 N N . SER A 1 88 ? -7.536 -4.090 7.739 1.00 71.69 88 SER A N 1
ATOM 671 C CA . SER A 1 88 ? -6.756 -3.420 8.784 1.00 71.69 88 SER A CA 1
ATOM 672 C C . SER A 1 88 ? -6.589 -4.289 10.035 1.00 71.69 88 SER A C 1
ATOM 674 O O . SER A 1 88 ? -5.527 -4.246 10.642 1.00 71.69 88 SER A O 1
ATOM 676 N N . ASN A 1 89 ? -7.570 -5.135 10.394 1.00 76.31 89 ASN A N 1
ATOM 677 C CA . ASN A 1 89 ? -7.373 -6.124 11.467 1.00 76.31 89 ASN A CA 1
ATOM 678 C C . ASN A 1 89 ? -6.511 -7.316 11.032 1.00 76.31 89 ASN A C 1
ATOM 680 O O . ASN A 1 89 ? -5.888 -7.950 11.879 1.00 76.31 89 ASN A O 1
ATOM 684 N N . ARG A 1 90 ? -6.477 -7.654 9.736 1.00 79.38 90 ARG A N 1
ATOM 685 C CA . ARG A 1 90 ? -5.641 -8.752 9.226 1.00 79.38 90 ARG A CA 1
ATOM 686 C C . ARG A 1 90 ? -4.168 -8.347 9.120 1.00 79.38 90 ARG A C 1
ATOM 688 O O . ARG A 1 90 ? -3.302 -9.183 9.352 1.00 79.38 90 ARG A O 1
ATOM 695 N N . TYR A 1 91 ? -3.898 -7.082 8.806 1.00 82.25 91 TYR A N 1
ATOM 696 C CA . TYR A 1 91 ? -2.551 -6.522 8.696 1.00 82.25 91 TYR A CA 1
ATOM 697 C C . TYR A 1 91 ? -2.458 -5.194 9.461 1.00 82.25 91 TYR A C 1
ATOM 699 O O . TYR A 1 91 ? -2.339 -4.149 8.824 1.00 82.25 91 TYR A O 1
ATOM 707 N N . PRO A 1 92 ? -2.521 -5.197 10.806 1.00 81.31 92 PRO A N 1
ATOM 708 C CA . PRO A 1 92 ? -2.493 -3.966 11.604 1.00 81.31 92 PRO A CA 1
ATOM 709 C C . PRO A 1 92 ? -1.137 -3.252 11.545 1.00 81.31 92 PRO A C 1
ATOM 711 O O . PRO A 1 92 ? -1.071 -2.025 11.579 1.00 81.31 92 PRO A O 1
ATOM 714 N N . GLU A 1 93 ? -0.050 -4.002 11.361 1.00 83.88 93 GLU A N 1
ATOM 715 C CA . GLU A 1 93 ? 1.304 -3.447 11.313 1.00 83.88 93 GLU A CA 1
ATOM 716 C C . GLU A 1 93 ? 1.580 -2.654 10.030 1.00 83.88 93 GLU A C 1
ATOM 718 O O . GLU A 1 93 ? 2.400 -1.734 10.036 1.00 83.88 93 GLU A O 1
ATOM 723 N N . LEU A 1 94 ? 0.896 -2.973 8.928 1.00 84.44 94 LEU A N 1
ATOM 724 C CA . LEU A 1 94 ? 1.056 -2.273 7.655 1.00 84.44 94 LEU A CA 1
ATOM 725 C C . LEU A 1 94 ? 0.674 -0.785 7.760 1.00 84.44 94 LEU A C 1
ATOM 727 O O . LEU A 1 94 ? 1.539 0.064 7.523 1.00 84.44 94 LEU A O 1
ATOM 731 N N . PRO A 1 95 ? -0.567 -0.419 8.144 1.00 83.81 95 PRO A N 1
ATOM 732 C CA . PRO A 1 95 ? -0.947 0.974 8.281 1.00 83.81 95 PRO A CA 1
ATOM 733 C C . PRO A 1 95 ? -0.145 1.685 9.371 1.00 83.81 95 PRO A C 1
ATOM 735 O O . PRO A 1 95 ? 0.171 2.859 9.201 1.00 83.81 95 PRO A O 1
ATOM 738 N N . GLU A 1 96 ? 0.245 1.012 10.456 1.00 83.94 96 GLU A N 1
ATOM 739 C CA . GLU A 1 96 ? 1.095 1.618 11.487 1.00 83.94 96 GLU A CA 1
ATOM 740 C C . GLU A 1 96 ? 2.491 1.980 10.970 1.00 83.94 96 GLU A C 1
ATOM 742 O O . GLU A 1 96 ? 2.963 3.098 11.194 1.00 83.94 96 GLU A O 1
ATOM 747 N N . ASN A 1 97 ? 3.149 1.069 10.247 1.00 83.94 97 ASN A N 1
ATOM 748 C CA . ASN A 1 97 ? 4.465 1.322 9.662 1.00 83.94 97 ASN A CA 1
ATOM 749 C C . ASN A 1 97 ? 4.419 2.429 8.605 1.00 83.94 97 ASN A C 1
ATOM 751 O O . ASN A 1 97 ? 5.327 3.257 8.546 1.00 83.94 97 ASN A O 1
ATOM 755 N N . LEU A 1 98 ? 3.352 2.489 7.804 1.00 84.56 98 LEU A N 1
ATOM 756 C CA . LEU A 1 98 ? 3.173 3.547 6.810 1.00 84.56 98 LEU A CA 1
ATOM 757 C C . LEU A 1 98 ? 2.855 4.901 7.454 1.00 84.56 98 LEU A C 1
ATOM 759 O O . LEU A 1 98 ? 3.448 5.908 7.074 1.00 84.56 98 LEU A O 1
ATOM 763 N N . LYS A 1 99 ? 1.991 4.939 8.478 1.00 84.12 99 LYS A N 1
ATOM 764 C CA . LYS A 1 99 ? 1.655 6.171 9.216 1.00 84.12 99 LYS A CA 1
ATOM 765 C C . LYS A 1 99 ? 2.874 6.806 9.879 1.00 84.12 99 LYS A C 1
ATOM 767 O O . LYS A 1 99 ? 2.970 8.027 9.895 1.00 84.12 99 LYS A O 1
ATOM 772 N N . LYS A 1 100 ? 3.820 6.007 10.387 1.00 82.25 100 LYS A N 1
ATOM 773 C CA . LYS A 1 100 ? 5.078 6.508 10.978 1.00 82.25 100 LYS A CA 1
ATOM 774 C C . LYS A 1 100 ? 5.964 7.262 9.978 1.00 82.25 100 LYS A C 1
ATOM 776 O O . LYS A 1 100 ? 6.785 8.066 10.407 1.00 82.25 100 LYS A O 1
ATOM 781 N N . ARG A 1 101 ? 5.807 6.999 8.677 1.00 76.50 101 ARG A N 1
ATOM 782 C CA . ARG A 1 101 ? 6.606 7.603 7.598 1.00 76.50 101 ARG A CA 1
ATOM 783 C C . ARG A 1 101 ? 5.997 8.860 7.002 1.00 76.50 101 ARG A C 1
ATOM 785 O O . ARG A 1 101 ? 6.686 9.587 6.290 1.00 76.50 101 ARG A O 1
ATOM 792 N N . LEU A 1 102 ? 4.720 9.104 7.275 1.00 80.56 102 LEU A N 1
ATOM 793 C CA . LEU A 1 102 ? 4.056 10.334 6.883 1.00 80.56 102 LEU A CA 1
ATOM 794 C C . LEU A 1 102 ? 4.436 11.441 7.876 1.00 80.56 102 LEU A C 1
ATOM 796 O O . LEU A 1 102 ? 4.513 11.178 9.081 1.00 80.56 102 LEU A O 1
ATOM 800 N N . PRO A 1 103 ? 4.668 12.676 7.404 1.00 68.31 103 PRO A N 1
ATOM 801 C CA . PRO A 1 103 ? 4.985 13.779 8.290 1.00 68.31 103 PRO A CA 1
ATOM 802 C C . PRO A 1 103 ? 3.808 13.971 9.250 1.00 68.31 103 PRO A C 1
ATOM 804 O O . PRO A 1 103 ? 2.658 14.099 8.823 1.00 68.31 103 PRO A O 1
ATOM 807 N N . LYS A 1 104 ? 4.088 13.952 10.560 1.00 56.47 104 LYS A N 1
ATOM 808 C CA . LYS A 1 104 ? 3.112 14.368 11.572 1.00 56.47 104 LYS A CA 1
ATOM 809 C C . LYS A 1 104 ? 2.840 15.846 11.324 1.00 56.47 104 LYS A C 1
ATOM 811 O O . LYS A 1 104 ? 3.715 16.673 11.567 1.00 56.47 104 LYS A O 1
ATOM 816 N N . SER A 1 105 ? 1.678 16.122 10.741 1.00 42.34 105 SER A N 1
ATOM 817 C CA . SER A 1 105 ? 1.216 17.478 10.474 1.00 42.34 105 SER A CA 1
ATOM 818 C C . SER A 1 105 ? 1.023 18.279 11.755 1.00 42.34 105 SER A C 1
ATOM 820 O O . SER A 1 105 ? 0.778 17.661 12.817 1.00 42.34 105 SER A O 1
#

Mean predicted aligned error: 7.17 Å